Protein AF-A0A438FWN6-F1 (afdb_monomer_lite)

Sequence (159 aa):
MEITLKRKLTENYPKDVKDQTFQLGKVASEKGLFSIIINLQVPGSTHYSMVFYFVSKELVTGSLLQRFVDGDDEFRNSRLKLIPSVPKGSWIVRQSVGSTPCLLGKAVDCNYIRGPKYLEIDVDIGSSTVANGVLGLVCGVITTLVVDMAFLVQVCSLY

Radius of gyration: 16.18 Å; chains: 1; bounding box: 39×30×44 Å

Structure (mmCIF, N/CA/C/O backbone):
data_AF-A0A438FWN6-F1
#
_entry.id   AF-A0A438FWN6-F1
#
loop_
_atom_site.group_PDB
_atom_site.id
_atom_site.type_symbol
_atom_site.label_atom_id
_atom_site.label_alt_id
_atom_site.label_comp_id
_atom_site.label_asym_id
_atom_site.label_entity_id
_atom_site.label_seq_id
_atom_site.pdbx_PDB_ins_code
_atom_site.Cartn_x
_atom_site.Cartn_y
_atom_site.Cartn_z
_atom_site.occupancy
_atom_site.B_iso_or_equiv
_atom_site.auth_seq_id
_atom_site.auth_comp_id
_atom_site.auth_asym_id
_atom_site.auth_atom_id
_atom_site.pdbx_PDB_model_num
ATOM 1 N N . MET A 1 1 ? -11.958 -15.223 3.739 1.00 24.78 1 MET A N 1
ATOM 2 C CA . MET A 1 1 ? -11.761 -13.817 3.336 1.00 24.78 1 MET A CA 1
ATOM 3 C C . MET A 1 1 ? -11.938 -13.776 1.832 1.00 24.78 1 MET A C 1
ATOM 5 O O . MET A 1 1 ? -11.081 -14.281 1.122 1.00 24.78 1 MET A O 1
ATOM 9 N N . GLU A 1 2 ? -13.098 -13.334 1.360 1.00 20.36 2 GLU A N 1
ATOM 10 C CA . GLU A 1 2 ? -13.390 -13.248 -0.072 1.00 20.36 2 GLU A CA 1
ATOM 11 C C . GLU A 1 2 ? -12.773 -11.948 -0.594 1.00 20.36 2 GLU A C 1
ATOM 13 O O . GLU A 1 2 ? -13.225 -10.850 -0.271 1.00 20.36 2 GLU A O 1
ATOM 18 N N . ILE A 1 3 ? -11.653 -12.069 -1.302 1.00 26.19 3 ILE A N 1
ATOM 19 C CA . ILE A 1 3 ? -10.922 -10.928 -1.849 1.00 26.19 3 ILE A CA 1
ATOM 20 C C . ILE A 1 3 ? -11.521 -10.644 -3.226 1.00 26.19 3 ILE A C 1
ATOM 22 O O . ILE A 1 3 ? -11.193 -11.308 -4.206 1.00 26.19 3 ILE A O 1
ATOM 26 N N . THR A 1 4 ? -12.423 -9.666 -3.314 1.00 25.75 4 THR A N 1
ATOM 27 C CA . THR A 1 4 ? -12.910 -9.185 -4.614 1.00 25.75 4 THR A CA 1
ATOM 28 C C . THR A 1 4 ? -11.862 -8.245 -5.216 1.00 25.75 4 THR A C 1
ATOM 30 O O . THR A 1 4 ? -11.867 -7.042 -4.968 1.00 25.75 4 THR A O 1
ATOM 33 N N . LEU A 1 5 ? -10.939 -8.798 -6.006 1.00 31.61 5 LEU A N 1
ATOM 34 C CA . LEU A 1 5 ? -9.963 -8.031 -6.785 1.00 31.61 5 LEU A CA 1
ATOM 35 C C . LEU A 1 5 ? -10.663 -7.350 -7.971 1.00 31.61 5 LEU A C 1
ATOM 37 O O . LEU A 1 5 ? -10.889 -7.970 -9.009 1.00 31.61 5 LEU A O 1
ATOM 41 N N . LYS A 1 6 ? -10.983 -6.057 -7.853 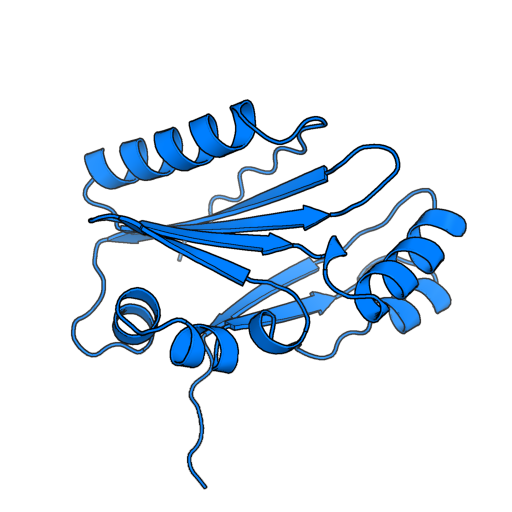1.00 32.91 6 LYS A N 1
ATOM 42 C CA . LYS A 1 6 ? -11.315 -5.227 -9.022 1.00 32.91 6 LYS A CA 1
ATOM 43 C C . LYS A 1 6 ? -10.036 -4.591 -9.564 1.00 32.91 6 LYS A C 1
ATOM 45 O O . LYS A 1 6 ? -9.622 -3.532 -9.114 1.00 32.91 6 LYS A O 1
ATOM 50 N N . ARG A 1 7 ? -9.403 -5.257 -10.534 1.00 34.41 7 ARG A N 1
ATOM 51 C CA . ARG A 1 7 ? -8.242 -4.736 -11.271 1.00 34.41 7 ARG A CA 1
ATOM 52 C C . ARG A 1 7 ? -8.706 -3.621 -12.215 1.00 34.41 7 ARG A C 1
ATOM 54 O O . ARG A 1 7 ? -9.463 -3.893 -13.143 1.00 34.41 7 ARG A O 1
ATOM 61 N N . LYS A 1 8 ? -8.247 -2.386 -12.009 1.00 39.28 8 LYS A N 1
ATOM 62 C CA . LYS A 1 8 ? -8.381 -1.294 -12.984 1.00 39.28 8 LYS A CA 1
ATOM 63 C C . LYS A 1 8 ? -7.033 -0.584 -13.083 1.00 39.28 8 LYS A C 1
ATOM 65 O O . LYS A 1 8 ? -6.571 -0.030 -12.096 1.00 39.28 8 LYS A O 1
ATOM 70 N N . LEU A 1 9 ? -6.385 -0.688 -14.242 1.00 39.44 9 LEU A N 1
ATOM 71 C CA . LEU A 1 9 ? -5.199 0.098 -14.583 1.00 39.44 9 LEU A CA 1
ATOM 72 C C . LEU A 1 9 ? -5.711 1.435 -15.123 1.00 39.44 9 LEU A C 1
ATOM 74 O O . LEU A 1 9 ? -6.481 1.442 -16.082 1.00 39.44 9 LEU A O 1
ATOM 78 N N . THR A 1 10 ? -5.357 2.545 -14.486 1.00 43.44 10 THR A N 1
ATOM 79 C CA . THR A 1 10 ? -5.724 3.894 -14.944 1.00 43.44 10 THR A CA 1
ATOM 80 C C . THR A 1 10 ? -4.465 4.640 -15.365 1.00 43.44 10 THR A C 1
ATOM 82 O O . THR A 1 10 ? -3.501 4.659 -14.606 1.00 43.44 10 THR A O 1
ATOM 85 N N . GLU A 1 11 ? -4.482 5.248 -16.554 1.00 43.34 11 GLU A N 1
ATOM 86 C CA . GLU A 1 11 ? -3.321 5.920 -17.166 1.00 43.34 11 GLU A CA 1
ATOM 87 C C . GLU A 1 11 ? -2.980 7.297 -16.566 1.00 43.34 11 GLU A C 1
ATOM 89 O O . GLU A 1 11 ? -1.938 7.845 -16.904 1.00 43.34 11 GLU A O 1
ATOM 94 N N . ASN A 1 12 ? -3.812 7.869 -15.682 1.00 39.25 12 ASN A N 1
ATOM 95 C CA . ASN A 1 12 ? -3.590 9.210 -15.125 1.00 39.25 12 ASN A CA 1
ATOM 96 C C . ASN A 1 12 ? -3.862 9.271 -13.609 1.00 39.25 12 ASN A C 1
ATOM 98 O O . ASN A 1 12 ? -4.975 9.005 -13.156 1.00 39.25 12 ASN A O 1
ATOM 102 N N . TYR A 1 13 ? -2.855 9.680 -12.831 1.00 47.91 13 TYR A N 1
ATOM 103 C CA . TYR A 1 13 ? -2.966 10.098 -11.425 1.00 47.91 13 TYR A CA 1
ATOM 104 C C . TYR A 1 13 ? -2.739 11.620 -11.393 1.00 47.91 13 TYR A C 1
ATOM 106 O O . TYR A 1 13 ? -1.725 12.061 -11.938 1.00 47.91 13 TYR A O 1
ATOM 114 N N . PRO A 1 14 ? -3.670 12.448 -10.858 1.00 52.94 14 PRO A N 1
ATOM 115 C CA . PRO A 1 14 ? -3.840 12.523 -9.402 1.00 52.94 14 PRO A CA 1
ATOM 116 C C . PRO A 1 14 ? -5.278 12.681 -8.849 1.00 52.94 14 PRO A C 1
ATOM 118 O O . PRO A 1 14 ? -5.444 12.586 -7.639 1.00 52.94 14 PRO A O 1
ATOM 121 N N . LYS A 1 15 ? -6.324 12.925 -9.656 1.00 54.41 15 LYS A N 1
ATOM 122 C CA . LYS A 1 15 ? -7.685 13.215 -9.132 1.00 54.41 15 LYS A CA 1
ATOM 123 C C . LYS A 1 15 ? -8.642 12.027 -9.220 1.00 54.41 15 LYS A C 1
ATOM 125 O O . LYS A 1 15 ? -9.202 11.618 -8.209 1.00 54.41 15 LYS A O 1
ATOM 130 N N . ASP A 1 16 ? -8.743 11.408 -10.392 1.00 59.31 16 ASP A N 1
ATOM 131 C CA . ASP A 1 16 ? -9.745 10.365 -10.650 1.00 59.31 16 ASP A CA 1
ATOM 132 C C . ASP A 1 16 ? -9.560 9.113 -9.783 1.00 59.31 16 ASP A C 1
ATOM 134 O O . ASP A 1 16 ? -10.532 8.456 -9.412 1.00 59.31 16 ASP A O 1
ATOM 138 N N . VAL A 1 17 ? -8.313 8.773 -9.446 1.00 63.12 17 VAL A N 1
ATOM 139 C CA . VAL A 1 17 ? -8.010 7.610 -8.603 1.00 63.12 17 VAL A CA 1
ATOM 140 C C . VAL A 1 17 ? -8.325 7.896 -7.139 1.00 63.12 17 VAL A C 1
ATOM 142 O O . VAL A 1 17 ? -8.940 7.050 -6.500 1.00 63.12 17 VAL A O 1
ATOM 145 N N . LYS A 1 18 ? -7.982 9.088 -6.631 1.00 67.75 18 LYS A N 1
ATOM 146 C CA . LYS A 1 18 ? -8.324 9.506 -5.261 1.00 67.75 18 LYS A CA 1
ATOM 147 C C . LYS A 1 18 ? -9.832 9.600 -5.064 1.00 67.75 18 LYS A C 1
ATOM 149 O O . LYS A 1 18 ? -10.359 9.129 -4.062 1.00 67.75 18 LYS A O 1
ATOM 154 N N . ASP A 1 19 ? -10.541 10.138 -6.052 1.00 69.19 19 ASP A N 1
ATOM 155 C CA . ASP A 1 19 ? -11.999 10.167 -6.018 1.00 69.19 19 ASP A CA 1
ATOM 156 C C . ASP A 1 19 ? -12.568 8.741 -6.005 1.00 69.19 19 ASP A C 1
ATOM 158 O O . ASP A 1 19 ? -13.487 8.450 -5.242 1.00 69.19 19 ASP A O 1
ATOM 162 N N . GLN A 1 20 ? -11.992 7.811 -6.774 1.00 70.19 20 GLN A N 1
ATOM 163 C CA . GLN A 1 20 ? -12.419 6.408 -6.783 1.00 70.19 20 GLN A CA 1
ATOM 164 C C . GLN A 1 20 ? -12.103 5.655 -5.483 1.00 70.19 20 GLN A C 1
ATOM 166 O O . GLN A 1 20 ? -12.985 4.942 -4.995 1.00 70.19 20 GLN A O 1
ATOM 171 N N . THR A 1 21 ? -10.899 5.794 -4.913 1.00 71.88 21 THR A N 1
ATOM 172 C CA . THR A 1 21 ? -10.536 5.159 -3.630 1.00 71.88 21 THR A CA 1
ATOM 173 C C . THR A 1 21 ? -11.459 5.649 -2.527 1.00 71.88 21 THR A C 1
ATOM 175 O O . THR A 1 21 ? -12.028 4.841 -1.786 1.00 71.88 21 THR A O 1
ATOM 178 N N . PHE A 1 22 ? -11.714 6.958 -2.506 1.00 73.56 22 PHE A N 1
ATOM 179 C CA . PHE A 1 22 ? -12.650 7.587 -1.592 1.00 73.56 22 PHE A CA 1
ATOM 180 C C . PHE A 1 22 ? -14.089 7.080 -1.778 1.00 73.56 22 PHE A C 1
ATOM 182 O O . PHE A 1 22 ? -14.719 6.663 -0.803 1.00 73.56 22 PHE A O 1
ATOM 189 N N . GLN A 1 23 ? -14.615 7.044 -3.012 1.00 75.62 23 GLN A N 1
ATOM 190 C CA . GLN A 1 23 ? -15.967 6.526 -3.268 1.00 75.62 23 GLN A CA 1
ATOM 191 C C . GLN A 1 23 ? -16.103 5.054 -2.855 1.00 75.62 23 GLN A C 1
ATOM 193 O O . GLN A 1 23 ? -17.120 4.663 -2.287 1.00 75.62 23 GLN A O 1
ATOM 198 N N . LEU A 1 24 ? -15.094 4.218 -3.104 1.00 73.38 24 LEU A N 1
ATOM 199 C CA . LEU A 1 24 ? -15.148 2.799 -2.746 1.00 73.38 24 LEU A CA 1
ATOM 200 C C . LEU A 1 24 ? -15.059 2.579 -1.233 1.00 73.38 24 LEU A C 1
ATOM 202 O O . LEU A 1 24 ? -15.820 1.769 -0.696 1.00 73.38 24 LEU A O 1
ATOM 206 N N . GLY A 1 25 ? -14.208 3.340 -0.539 1.00 75.44 25 GLY A N 1
ATOM 207 C CA . GLY A 1 25 ? -14.185 3.372 0.923 1.00 75.44 25 GLY A CA 1
ATOM 208 C C . GLY A 1 25 ? -15.541 3.787 1.501 1.00 75.44 25 GLY A C 1
ATOM 209 O O . GLY A 1 25 ? -16.031 3.169 2.448 1.00 75.44 25 GLY A O 1
ATOM 210 N N . LYS A 1 26 ? -16.203 4.765 0.871 1.00 76.94 26 LYS A N 1
ATOM 211 C CA . LYS A 1 26 ? -17.554 5.201 1.237 1.00 76.94 26 LYS A CA 1
ATOM 212 C C . LYS A 1 26 ? -18.598 4.099 1.030 1.00 76.94 26 LYS A C 1
ATOM 214 O O . LYS A 1 26 ? -19.335 3.799 1.963 1.00 76.94 26 LYS A O 1
ATOM 219 N N . VAL A 1 27 ? -18.617 3.435 -0.127 1.00 82.31 27 VAL A N 1
ATOM 220 C CA . VAL A 1 27 ? -19.558 2.332 -0.414 1.00 82.31 27 VAL A CA 1
ATOM 221 C C . VAL A 1 27 ? -19.393 1.173 0.574 1.00 82.31 27 VAL A C 1
ATOM 223 O O . VAL A 1 27 ? -20.377 0.577 1.013 1.00 82.31 27 VAL A O 1
ATOM 226 N N . ALA A 1 28 ? -18.159 0.829 0.943 1.00 82.19 28 ALA A N 1
ATOM 227 C CA . ALA A 1 28 ? -17.915 -0.195 1.955 1.00 82.19 28 ALA A CA 1
ATOM 228 C C . ALA A 1 28 ? -18.387 0.259 3.346 1.00 82.19 28 ALA A C 1
ATOM 230 O O . ALA A 1 28 ? -19.037 -0.512 4.054 1.00 82.19 28 ALA A O 1
ATOM 231 N N . SER A 1 29 ? -18.139 1.522 3.699 1.00 84.06 29 SER A N 1
ATOM 232 C CA . SER A 1 29 ? -18.615 2.123 4.946 1.00 84.06 29 SER A CA 1
ATOM 233 C C . SER A 1 29 ? -20.144 2.128 5.044 1.00 84.06 29 SER A C 1
ATOM 235 O O . SER A 1 29 ? -20.682 1.822 6.105 1.00 84.06 29 SER A O 1
ATOM 237 N N . GLU A 1 30 ? -20.856 2.427 3.954 1.00 86.81 30 GLU A N 1
ATOM 238 C CA . GLU A 1 30 ? -22.327 2.379 3.883 1.00 86.81 30 GLU A CA 1
ATOM 239 C C . GLU A 1 30 ? -22.874 0.966 4.135 1.00 86.81 30 GLU A C 1
ATOM 241 O O . GLU A 1 30 ? -23.963 0.801 4.679 1.00 86.81 30 GLU A O 1
ATOM 246 N N . LYS A 1 31 ? -22.089 -0.066 3.812 1.00 86.19 31 LYS A N 1
ATOM 247 C CA . LYS A 1 31 ? -22.399 -1.473 4.110 1.00 86.19 31 LYS A CA 1
ATOM 248 C C . LYS A 1 31 ? -21.948 -1.916 5.507 1.00 86.19 31 LYS A C 1
ATOM 250 O O . LYS A 1 31 ? -22.000 -3.106 5.812 1.00 86.19 31 LYS A O 1
ATOM 255 N N . GLY A 1 32 ? -21.482 -0.988 6.344 1.00 86.31 32 GLY A N 1
ATOM 256 C CA . GLY A 1 32 ? -20.980 -1.272 7.688 1.00 86.31 32 GLY A CA 1
ATOM 257 C C . GLY A 1 32 ? -19.622 -1.979 7.714 1.00 86.31 32 GLY A C 1
ATOM 258 O O . GLY A 1 32 ? -19.262 -2.537 8.746 1.00 86.31 32 GLY A O 1
ATOM 259 N N . LEU A 1 33 ? -18.875 -1.971 6.606 1.00 90.94 33 LEU A N 1
ATOM 260 C CA . LEU A 1 33 ? -17.575 -2.630 6.485 1.00 90.94 33 LEU A CA 1
ATOM 261 C C . LEU A 1 33 ? -16.422 -1.648 6.729 1.00 90.94 33 LEU A C 1
ATOM 263 O O . LEU A 1 33 ? -16.517 -0.453 6.445 1.00 90.94 33 LEU A O 1
ATOM 267 N N . PHE A 1 34 ? -15.305 -2.178 7.216 1.00 91.38 34 PHE A N 1
ATOM 268 C CA . PHE A 1 34 ? -14.014 -1.506 7.257 1.00 91.38 34 PHE A CA 1
ATOM 269 C C . PHE A 1 34 ? -13.193 -1.833 6.004 1.00 91.38 34 PHE A C 1
ATOM 271 O O . PHE A 1 34 ? -13.113 -3.000 5.616 1.00 91.38 34 PHE A O 1
ATOM 278 N N . SER A 1 35 ? -12.546 -0.829 5.405 1.00 92.75 35 SER A N 1
ATOM 279 C CA . SER A 1 35 ? -11.723 -1.005 4.197 1.00 92.75 35 SER A CA 1
ATOM 280 C C . SER A 1 35 ? -10.247 -0.704 4.423 1.00 92.75 35 SER A C 1
ATOM 282 O O . SER A 1 35 ? -9.894 0.300 5.030 1.00 92.75 35 SER A O 1
ATOM 284 N N . ILE A 1 36 ? -9.377 -1.533 3.860 1.00 93.69 36 ILE A N 1
ATOM 285 C CA . ILE A 1 36 ? -7.963 -1.224 3.662 1.00 93.69 36 ILE A CA 1
ATOM 286 C C . ILE A 1 36 ? -7.738 -1.097 2.166 1.00 93.69 36 ILE A C 1
ATOM 288 O O . ILE A 1 36 ? -8.053 -2.011 1.401 1.00 93.69 36 ILE A O 1
ATOM 292 N N . ILE A 1 37 ? -7.215 0.050 1.764 1.00 93.62 37 ILE A N 1
ATOM 293 C CA . ILE A 1 37 ? -6.972 0.410 0.377 1.00 93.62 37 ILE A CA 1
ATOM 294 C C . ILE A 1 37 ? -5.466 0.559 0.223 1.00 93.62 37 ILE A C 1
ATOM 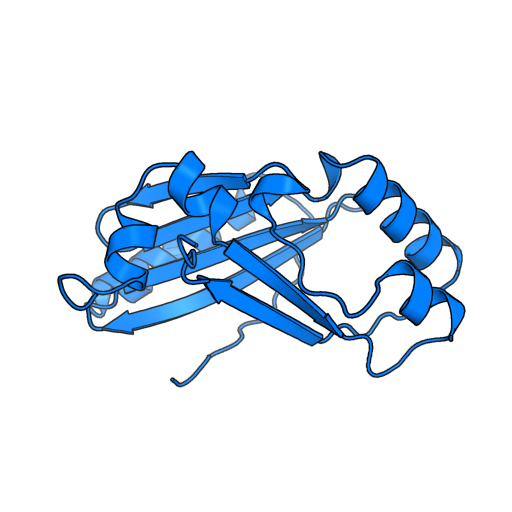296 O O . ILE A 1 37 ? -4.851 1.315 0.966 1.00 93.62 37 ILE A O 1
ATOM 300 N N . ILE A 1 38 ? -4.865 -0.171 -0.709 1.00 93.56 38 ILE A N 1
ATOM 301 C CA . ILE A 1 38 ? -3.437 -0.054 -1.012 1.00 93.56 38 ILE A CA 1
ATOM 302 C C . ILE A 1 38 ? -3.306 0.399 -2.456 1.00 93.56 38 ILE A C 1
ATOM 304 O O . ILE A 1 38 ? -3.710 -0.321 -3.366 1.00 93.56 38 ILE A O 1
ATOM 308 N N . ASN A 1 39 ? -2.754 1.587 -2.656 1.00 91.81 39 ASN A N 1
ATOM 309 C CA . ASN A 1 39 ? -2.521 2.195 -3.953 1.00 91.81 39 ASN A CA 1
ATOM 310 C C . ASN A 1 39 ? -1.022 2.154 -4.269 1.00 91.81 39 ASN A C 1
ATOM 312 O O . ASN A 1 39 ? -0.256 2.974 -3.769 1.00 91.81 39 ASN A O 1
ATOM 316 N N . LEU A 1 40 ? -0.602 1.191 -5.091 1.00 89.56 40 LEU A N 1
ATOM 317 C CA . LEU A 1 40 ? 0.766 1.126 -5.604 1.00 89.56 40 LEU A CA 1
ATOM 318 C C . LEU A 1 40 ? 0.903 2.063 -6.808 1.00 89.56 40 LEU A C 1
ATOM 320 O O . LEU A 1 40 ? 0.349 1.787 -7.875 1.00 89.56 40 LEU A O 1
ATOM 324 N N . GLN A 1 41 ? 1.665 3.139 -6.643 1.00 88.56 41 GLN A N 1
ATOM 325 C CA . GLN A 1 41 ? 1.975 4.103 -7.693 1.00 88.56 41 GLN A CA 1
ATOM 326 C C . GLN A 1 41 ? 3.289 3.700 -8.355 1.00 88.56 41 GLN A C 1
ATOM 328 O O . GLN A 1 41 ? 4.339 3.676 -7.717 1.00 88.56 41 GLN A O 1
ATOM 333 N N . VAL A 1 42 ? 3.219 3.339 -9.632 1.00 83.12 42 VAL A N 1
ATOM 334 C CA . VAL A 1 42 ? 4.357 2.872 -10.420 1.00 83.12 42 VAL A CA 1
ATOM 335 C C . VAL A 1 42 ? 4.771 3.984 -11.388 1.00 83.12 42 VAL A C 1
ATOM 337 O O . VAL A 1 42 ? 3.974 4.364 -12.255 1.00 83.12 42 VAL A O 1
ATOM 340 N N . PRO A 1 43 ? 5.996 4.522 -11.261 1.00 79.50 43 PRO A N 1
ATOM 341 C CA . PRO A 1 43 ? 6.504 5.540 -12.173 1.00 79.50 43 PRO A CA 1
ATOM 342 C C . PRO A 1 43 ? 6.743 4.945 -13.567 1.00 79.50 43 PRO A C 1
ATOM 344 O O . PRO A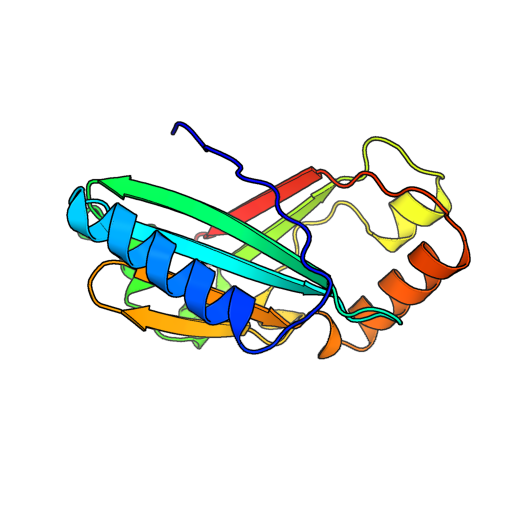 1 43 ? 7.012 3.760 -13.719 1.00 79.50 43 PRO A O 1
ATOM 347 N N . GLY A 1 44 ? 6.658 5.752 -14.616 1.00 71.94 44 GLY A N 1
ATOM 348 C CA . GLY A 1 44 ? 6.870 5.291 -15.987 1.00 71.94 44 GLY A CA 1
ATOM 349 C C . GLY A 1 44 ? 6.639 6.413 -16.988 1.00 71.94 44 GLY A C 1
ATOM 350 O O . GLY A 1 44 ? 6.320 7.531 -16.594 1.00 71.94 44 GLY A O 1
ATOM 351 N N . SER A 1 45 ? 6.769 6.121 -18.287 1.00 68.00 45 SER A N 1
ATOM 352 C CA . SER A 1 45 ? 6.382 7.072 -19.347 1.00 68.00 45 SER A CA 1
ATOM 353 C C . SER A 1 45 ? 4.897 7.440 -19.268 1.00 68.00 45 SER A C 1
ATOM 355 O O . SER A 1 45 ? 4.510 8.557 -19.594 1.00 68.00 45 SER A O 1
ATOM 357 N N . THR A 1 46 ? 4.095 6.488 -18.794 1.00 67.25 46 THR A N 1
ATOM 358 C CA . THR A 1 46 ? 2.729 6.672 -18.318 1.00 67.25 46 THR A CA 1
ATOM 359 C C . THR A 1 46 ? 2.740 6.280 -16.844 1.00 67.25 46 THR A C 1
ATOM 361 O O . THR A 1 46 ? 3.232 5.202 -16.506 1.00 67.25 46 THR A O 1
ATOM 364 N N . HIS A 1 47 ? 2.255 7.145 -15.954 1.00 72.75 47 HIS A N 1
ATOM 365 C CA . HIS A 1 47 ? 2.154 6.809 -14.534 1.00 72.75 47 HIS A CA 1
ATOM 366 C C . HIS A 1 47 ? 1.034 5.785 -14.337 1.00 72.75 47 HIS A C 1
ATOM 368 O O . HIS A 1 47 ? -0.112 6.040 -14.704 1.00 72.75 47 HIS A O 1
ATOM 374 N N . TYR A 1 48 ? 1.352 4.636 -13.741 1.00 79.81 48 TYR A N 1
ATOM 375 C CA . TYR A 1 48 ? 0.365 3.596 -13.460 1.00 79.81 48 TYR A CA 1
ATOM 376 C C . TYR A 1 48 ? 0.019 3.567 -11.976 1.00 79.81 48 TYR A C 1
ATOM 378 O O . TYR A 1 48 ? 0.880 3.725 -11.116 1.00 79.81 48 TYR A O 1
ATOM 386 N N . SER A 1 49 ? -1.245 3.289 -11.674 1.00 81.75 49 SER A N 1
ATOM 387 C CA . SER A 1 49 ? -1.707 2.992 -10.320 1.00 81.75 49 SER A CA 1
ATOM 388 C C . SER A 1 49 ? -2.344 1.603 -10.293 1.00 81.75 49 SER A C 1
ATOM 390 O O . SER A 1 49 ? -3.167 1.258 -11.147 1.00 81.75 49 SER A O 1
ATOM 392 N N . MET A 1 50 ? -1.932 0.785 -9.325 1.00 85.56 50 MET A N 1
ATOM 393 C CA . MET A 1 50 ? -2.569 -0.489 -9.004 1.00 85.56 50 MET A CA 1
ATOM 394 C C . MET A 1 50 ? -3.203 -0.388 -7.625 1.00 85.56 50 MET A C 1
ATOM 396 O O . MET A 1 50 ? -2.501 -0.326 -6.615 1.00 85.56 50 MET A O 1
ATOM 400 N N . VAL A 1 51 ? -4.534 -0.408 -7.588 1.00 88.00 51 VAL A N 1
ATOM 401 C CA . VAL A 1 51 ? -5.288 -0.253 -6.344 1.00 88.00 51 VAL A CA 1
ATOM 402 C C . VAL A 1 51 ? -5.894 -1.578 -5.890 1.00 88.00 51 VAL A C 1
ATOM 404 O O . VAL A 1 51 ? -6.637 -2.228 -6.629 1.00 88.00 51 VAL A O 1
ATOM 407 N N . PHE A 1 52 ? -5.600 -1.958 -4.650 1.00 89.19 52 PHE A N 1
ATOM 408 C CA . PHE A 1 52 ? -6.089 -3.163 -3.988 1.00 89.19 52 PHE A CA 1
ATOM 409 C C . PHE A 1 52 ? -7.042 -2.786 -2.859 1.00 89.19 52 PHE A C 1
ATOM 411 O O . PHE A 1 52 ? -6.716 -1.947 -2.023 1.00 89.19 52 PHE A O 1
ATOM 418 N N . TYR A 1 53 ? -8.201 -3.443 -2.813 1.00 88.56 53 TYR A N 1
ATOM 419 C CA . TYR A 1 53 ? -9.229 -3.212 -1.801 1.00 88.56 53 TYR A CA 1
ATOM 420 C C . TYR A 1 53 ? -9.435 -4.478 -0.974 1.00 88.56 53 TYR A C 1
ATOM 422 O O . TYR A 1 53 ? -9.777 -5.534 -1.508 1.00 88.56 53 TYR A O 1
ATOM 430 N N . PHE A 1 54 ? -9.270 -4.354 0.337 1.00 90.88 54 PHE A N 1
ATOM 431 C CA . PHE A 1 54 ? -9.539 -5.407 1.307 1.00 90.88 54 PHE A CA 1
ATOM 432 C C . PHE A 1 54 ? -10.629 -4.927 2.251 1.00 90.88 54 PHE A C 1
ATOM 434 O O . PHE A 1 54 ? -10.528 -3.837 2.806 1.00 90.88 54 PHE A O 1
ATOM 441 N N . VAL A 1 55 ? -11.670 -5.732 2.444 1.00 90.38 55 VAL A N 1
ATOM 442 C CA . VAL A 1 55 ? -12.788 -5.377 3.320 1.00 90.38 55 VAL A CA 1
ATOM 443 C C . VAL A 1 55 ? -12.944 -6.392 4.442 1.00 90.38 55 VAL A C 1
ATOM 445 O O . VAL A 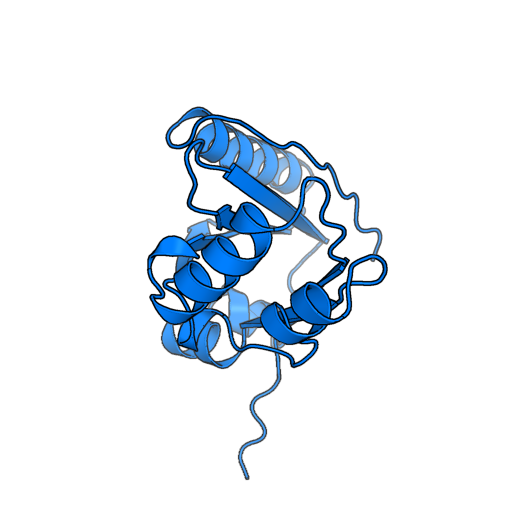1 55 ? -12.779 -7.596 4.248 1.00 90.38 55 VAL A O 1
ATOM 448 N N . SER A 1 56 ? -13.280 -5.893 5.625 1.00 87.94 56 SER A N 1
ATOM 449 C CA . SER A 1 56 ? -13.675 -6.677 6.795 1.00 87.94 56 SER A CA 1
ATOM 450 C C . SER A 1 56 ? -14.957 -6.085 7.371 1.00 87.94 56 SER A C 1
ATOM 452 O O . SER A 1 56 ? -15.268 -4.932 7.100 1.00 87.94 56 SER A O 1
ATOM 454 N N . LYS A 1 57 ? -15.710 -6.840 8.175 1.00 87.06 57 LYS A N 1
ATOM 455 C CA . LYS A 1 57 ? -16.859 -6.277 8.904 1.00 87.06 57 LYS A CA 1
ATOM 456 C C . LYS A 1 57 ? -16.376 -5.243 9.916 1.00 87.06 57 LYS A C 1
ATOM 458 O O . LYS A 1 57 ? -16.541 -4.043 9.731 1.00 87.06 57 LYS A O 1
ATOM 463 N N . GLU A 1 58 ? -15.697 -5.727 10.946 1.00 85.12 58 GLU A N 1
ATOM 464 C CA . GLU A 1 58 ? -15.173 -4.905 12.025 1.00 85.12 58 GLU A CA 1
ATOM 465 C C . GLU A 1 58 ? -13.711 -5.250 12.282 1.00 85.12 58 GLU A C 1
ATOM 467 O O . GLU A 1 58 ? -13.237 -6.353 11.984 1.00 85.12 58 GLU A O 1
ATOM 472 N N . LEU A 1 59 ? -12.985 -4.273 12.818 1.00 89.62 59 LEU A N 1
ATOM 473 C CA . LEU A 1 59 ? -11.651 -4.499 13.343 1.00 89.62 59 LEU A CA 1
ATOM 474 C C . LEU A 1 59 ? -11.801 -5.117 14.728 1.00 89.62 59 LEU A C 1
ATOM 476 O O . LEU A 1 59 ? -12.368 -4.504 15.626 1.00 89.62 59 LEU A O 1
ATOM 480 N N . VAL A 1 60 ? -11.292 -6.334 14.893 1.00 92.50 60 VAL A N 1
ATOM 481 C CA . VAL A 1 60 ? -11.316 -7.016 16.188 1.00 92.50 60 VAL A CA 1
ATOM 482 C C . VAL A 1 60 ? -10.454 -6.230 17.175 1.00 92.50 60 VAL A C 1
ATOM 484 O O . VAL A 1 60 ? -9.269 -5.999 16.911 1.00 92.50 60 VAL A O 1
ATOM 487 N N . THR A 1 61 ? -11.035 -5.837 18.307 1.00 93.31 61 THR A N 1
ATOM 488 C CA . THR A 1 61 ? -10.344 -5.075 19.351 1.00 93.31 61 THR A CA 1
ATOM 489 C C . THR A 1 61 ? -9.092 -5.807 19.840 1.00 93.31 61 THR A C 1
ATOM 491 O O . THR A 1 61 ? -9.123 -7.005 20.112 1.00 93.31 61 THR A O 1
ATOM 494 N N . GLY A 1 62 ? -7.965 -5.099 19.923 1.00 91.62 62 GLY A N 1
ATOM 495 C CA . GLY A 1 62 ? -6.659 -5.639 20.312 1.00 91.62 62 GLY A CA 1
ATOM 496 C C . GLY A 1 62 ? -5.936 -6.428 19.212 1.00 91.62 62 GLY A C 1
ATOM 497 O O . GLY A 1 62 ? -4.765 -6.785 19.377 1.00 91.62 62 GLY A O 1
ATOM 498 N N . SER A 1 63 ? -6.579 -6.681 18.065 1.00 93.50 63 SER A N 1
ATOM 499 C CA . SER A 1 63 ? -5.946 -7.410 16.964 1.00 93.50 63 SER A CA 1
ATOM 500 C C . SER A 1 63 ? -4.745 -6.656 16.389 1.00 93.50 63 SER A C 1
ATOM 502 O O . SER A 1 63 ? -4.629 -5.433 16.482 1.00 93.50 63 SER A O 1
ATOM 504 N N . LEU A 1 64 ? -3.826 -7.394 15.755 1.00 93.50 64 LEU A N 1
ATOM 505 C CA . LEU A 1 64 ? -2.707 -6.786 15.029 1.00 93.50 64 LEU A CA 1
ATOM 506 C C . LEU A 1 64 ? -3.201 -5.820 13.947 1.00 93.50 64 LEU A C 1
ATOM 508 O O . LEU A 1 64 ? -2.612 -4.760 13.774 1.00 93.50 64 LEU A O 1
ATOM 512 N N . LEU A 1 65 ? -4.287 -6.173 13.257 1.00 93.50 65 LEU A N 1
ATOM 513 C CA . LEU A 1 65 ? -4.852 -5.343 12.203 1.00 93.50 65 LEU A CA 1
ATOM 514 C C . LEU A 1 65 ? -5.402 -4.029 12.756 1.00 93.50 65 LEU A C 1
ATOM 516 O O . LEU A 1 65 ? -5.108 -2.980 12.199 1.00 93.50 65 LEU A O 1
ATOM 520 N N . GLN A 1 66 ? -6.141 -4.074 13.869 1.00 94.81 66 GLN A N 1
ATOM 521 C CA . GLN A 1 66 ? -6.630 -2.857 14.517 1.00 94.81 66 GLN A CA 1
ATOM 522 C C . GLN A 1 66 ? -5.463 -1.966 14.966 1.00 94.81 66 GLN A C 1
ATOM 524 O O . GLN A 1 66 ? -5.441 -0.782 14.652 1.00 94.81 66 GLN A O 1
ATOM 529 N N . ARG A 1 67 ? -4.444 -2.549 15.612 1.00 95.25 67 ARG A N 1
ATOM 530 C CA . ARG A 1 67 ? -3.237 -1.814 16.027 1.00 95.25 67 ARG A CA 1
ATOM 531 C C . ARG A 1 67 ? -2.455 -1.231 14.854 1.00 95.25 67 ARG A C 1
ATOM 533 O O . ARG A 1 67 ? -1.896 -0.156 14.980 1.00 95.25 67 ARG A O 1
ATOM 540 N N . PHE A 1 68 ? -2.402 -1.927 13.723 1.00 95.75 68 PHE A N 1
ATOM 541 C CA . PHE A 1 68 ? -1.783 -1.414 12.503 1.00 95.75 68 PHE A CA 1
ATOM 542 C C . PHE A 1 68 ? -2.574 -0.238 11.921 1.00 95.75 68 PHE A C 1
ATOM 544 O O . PHE A 1 68 ? -1.997 0.776 11.537 1.00 95.75 68 PHE A O 1
ATOM 551 N N . VAL A 1 69 ? -3.901 -0.358 11.894 1.00 95.69 69 VAL A N 1
ATOM 552 C CA . VAL A 1 69 ? -4.795 0.691 11.401 1.00 95.69 69 VAL A CA 1
ATOM 553 C C . VAL A 1 69 ? -4.717 1.953 12.260 1.00 95.69 69 VAL A C 1
ATOM 555 O O . VAL A 1 69 ? -4.590 3.049 11.716 1.00 95.69 69 VAL A O 1
ATOM 558 N N . ASP A 1 70 ? -4.760 1.805 13.582 1.00 94.75 70 ASP A N 1
ATOM 559 C CA . ASP A 1 70 ? -4.791 2.923 14.531 1.00 94.75 70 ASP A CA 1
ATOM 560 C C . ASP A 1 70 ? -3.389 3.371 14.995 1.00 94.75 70 ASP A C 1
ATOM 562 O O . ASP A 1 70 ? -3.273 4.358 15.716 1.00 94.75 70 ASP A O 1
ATOM 566 N N . GLY A 1 71 ? -2.331 2.655 14.601 1.00 94.25 71 GLY A N 1
ATOM 567 C CA . GLY A 1 71 ? -0.945 2.960 14.968 1.00 94.25 71 GLY A CA 1
ATOM 568 C C . GLY A 1 71 ? -0.383 4.197 14.267 1.00 94.25 71 GLY A C 1
ATOM 569 O O . GLY A 1 71 ? -1.047 4.814 13.440 1.00 94.25 71 GLY A O 1
ATOM 570 N N . ASP A 1 72 ? 0.855 4.556 14.584 1.00 95.38 72 ASP A N 1
ATOM 571 C CA . ASP A 1 72 ? 1.591 5.604 13.873 1.00 95.38 72 ASP A CA 1
ATOM 572 C C . ASP A 1 72 ? 2.288 5.060 12.612 1.00 95.38 72 ASP A C 1
ATOM 574 O O . ASP A 1 72 ? 2.293 3.855 12.327 1.00 95.38 72 ASP A O 1
ATOM 578 N N . ASP A 1 73 ? 2.869 5.962 11.825 1.00 95.19 73 ASP A N 1
ATOM 579 C CA . ASP A 1 73 ? 3.530 5.600 10.571 1.00 95.19 73 ASP A CA 1
ATOM 580 C C . ASP A 1 73 ? 4.780 4.746 10.806 1.00 95.19 73 ASP A C 1
ATOM 582 O O . ASP A 1 73 ? 5.030 3.820 10.038 1.00 95.19 73 ASP A O 1
ATOM 586 N N . GLU A 1 74 ? 5.506 4.952 11.906 1.00 94.12 74 GLU A N 1
ATOM 587 C CA . GLU A 1 74 ? 6.655 4.123 12.296 1.00 94.12 74 GLU A CA 1
ATOM 588 C C . GLU A 1 74 ? 6.225 2.658 12.530 1.00 94.12 74 GLU A C 1
ATOM 590 O O . GLU A 1 74 ? 6.827 1.692 12.031 1.00 94.12 74 GLU A O 1
ATOM 595 N N . PHE A 1 75 ? 5.113 2.467 13.242 1.00 94.44 75 PHE A N 1
ATOM 596 C CA . PHE A 1 75 ? 4.516 1.164 13.499 1.00 94.44 75 PHE A CA 1
ATOM 597 C C . PHE A 1 75 ? 4.041 0.494 12.208 1.00 94.44 75 PHE A C 1
ATOM 599 O O . PHE A 1 75 ? 4.234 -0.719 12.044 1.00 94.44 75 PHE A O 1
ATOM 606 N N . ARG A 1 76 ? 3.437 1.260 11.293 1.00 96.00 76 ARG A N 1
ATOM 607 C CA . ARG A 1 76 ? 2.958 0.764 9.995 1.00 96.00 76 ARG A CA 1
ATOM 608 C C . ARG A 1 76 ? 4.119 0.389 9.075 1.00 96.00 76 ARG A C 1
ATOM 610 O O . ARG A 1 76 ? 4.161 -0.736 8.567 1.00 96.00 76 ARG A O 1
ATOM 617 N N . ASN A 1 77 ? 5.108 1.269 8.945 1.00 94.88 77 ASN A N 1
ATOM 618 C CA . ASN A 1 77 ? 6.281 1.097 8.089 1.00 94.88 77 ASN A CA 1
ATOM 619 C C . ASN A 1 77 ? 7.128 -0.113 8.486 1.00 94.88 77 ASN A C 1
ATOM 621 O O . ASN A 1 77 ? 7.647 -0.838 7.637 1.00 94.88 77 ASN A O 1
ATOM 625 N N . SER A 1 78 ? 7.213 -0.399 9.784 1.00 93.75 78 SER A N 1
ATOM 626 C CA . SER A 1 78 ? 7.921 -1.575 10.293 1.00 93.75 78 SER A CA 1
ATOM 627 C C . SER A 1 78 ? 7.175 -2.901 10.092 1.00 93.75 78 SER A C 1
ATOM 629 O O . SER A 1 78 ? 7.755 -3.962 10.349 1.00 93.75 78 SER A O 1
ATOM 631 N N . ARG A 1 79 ? 5.914 -2.891 9.630 1.00 93.88 79 ARG A N 1
ATOM 632 C CA . ARG A 1 79 ? 5.060 -4.093 9.583 1.00 93.88 79 ARG A CA 1
ATOM 633 C C . ARG A 1 79 ? 4.429 -4.401 8.234 1.00 93.88 79 ARG A C 1
ATOM 635 O O . ARG A 1 79 ? 4.141 -5.572 7.986 1.00 93.88 79 ARG A O 1
ATOM 642 N N . LEU A 1 80 ? 4.216 -3.408 7.378 1.00 95.19 80 LEU A N 1
ATOM 643 C CA . LEU A 1 80 ? 3.629 -3.634 6.064 1.00 95.19 80 LEU A CA 1
ATOM 644 C C . LEU A 1 80 ? 4.637 -4.321 5.132 1.00 95.19 80 LEU A C 1
ATOM 646 O O . LEU A 1 80 ? 5.664 -3.745 4.776 1.00 95.19 80 LEU A O 1
ATOM 650 N N . LYS A 1 81 ? 4.332 -5.556 4.726 1.00 94.19 81 LYS A N 1
ATOM 651 C CA . LYS A 1 81 ? 5.126 -6.347 3.784 1.00 94.19 81 LYS A CA 1
ATOM 652 C C . LYS A 1 81 ? 4.424 -6.517 2.447 1.00 94.19 81 LYS A C 1
ATOM 654 O O . LYS A 1 81 ? 3.230 -6.812 2.415 1.00 94.19 81 LYS A O 1
ATOM 659 N N . LEU A 1 82 ? 5.208 -6.445 1.377 1.00 92.06 82 LEU A N 1
ATOM 660 C CA . LEU A 1 82 ? 4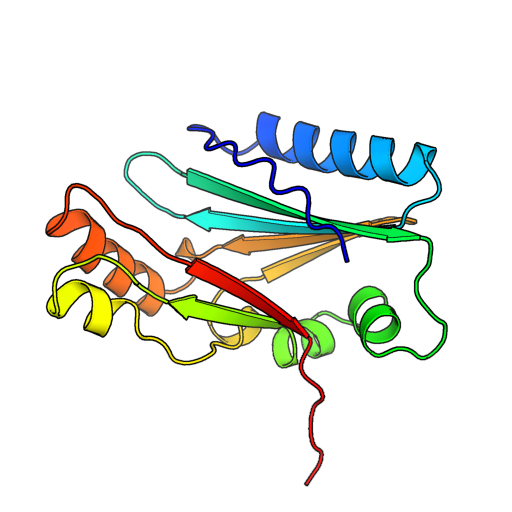.851 -6.915 0.043 1.00 92.06 82 LEU A CA 1
ATOM 661 C C . LEU A 1 82 ? 5.672 -8.161 -0.283 1.00 92.06 82 LEU A C 1
ATOM 663 O O . LEU A 1 82 ? 6.893 -8.167 -0.131 1.00 92.06 82 LEU A O 1
ATOM 667 N N . ILE A 1 83 ? 5.001 -9.209 -0.747 1.00 90.56 83 ILE A N 1
ATOM 668 C CA . ILE A 1 83 ? 5.640 -10.405 -1.293 1.00 90.56 83 ILE A CA 1
ATOM 669 C C . ILE A 1 83 ? 5.315 -10.460 -2.784 1.00 90.56 83 ILE A C 1
ATOM 671 O O . ILE A 1 83 ? 4.164 -10.747 -3.128 1.00 90.56 83 ILE A O 1
ATOM 675 N N . PRO A 1 84 ? 6.288 -10.164 -3.661 1.00 88.00 84 PRO A N 1
ATOM 676 C CA . PRO A 1 84 ? 6.136 -10.368 -5.090 1.00 88.00 84 PRO A CA 1
ATOM 677 C C . PRO A 1 84 ? 6.524 -11.799 -5.485 1.00 88.00 84 PRO A C 1
ATOM 679 O O . PRO A 1 84 ? 7.400 -12.421 -4.883 1.00 88.00 84 PRO A O 1
ATOM 682 N N . SER A 1 85 ? 5.901 -12.313 -6.540 1.00 84.50 85 SER A N 1
ATOM 683 C CA . SER A 1 85 ? 6.336 -13.521 -7.241 1.00 84.50 85 SER A CA 1
ATOM 684 C C . SER A 1 85 ? 6.110 -13.351 -8.738 1.00 84.50 85 SER A C 1
ATOM 686 O O . SER A 1 85 ? 5.080 -12.834 -9.157 1.00 84.50 85 SER A O 1
ATOM 688 N N . VAL A 1 86 ? 7.067 -13.779 -9.560 1.00 83.81 86 VAL A N 1
ATOM 689 C CA . VAL A 1 86 ? 6.982 -13.686 -11.026 1.00 83.81 86 VAL A CA 1
ATOM 690 C C . VAL A 1 86 ? 6.788 -15.096 -11.600 1.00 83.81 86 VAL A C 1
ATOM 692 O O . VAL A 1 86 ? 7.768 -15.762 -11.967 1.00 83.81 86 VAL A O 1
ATOM 695 N N . PRO A 1 87 ? 5.536 -15.593 -11.688 1.00 80.31 87 PRO A N 1
ATOM 696 C CA . PRO A 1 87 ? 5.266 -16.953 -12.154 1.00 80.31 87 PRO A CA 1
ATOM 697 C C . PRO A 1 87 ? 5.670 -17.136 -13.621 1.00 80.31 87 PRO A C 1
ATOM 699 O O . PRO A 1 87 ? 6.182 -18.188 -14.006 1.00 80.31 87 PRO A O 1
ATOM 702 N N . LYS A 1 88 ? 5.512 -16.093 -14.446 1.00 79.06 88 LYS A N 1
ATOM 703 C CA . LYS A 1 88 ? 5.870 -16.086 -15.869 1.00 79.06 88 LYS A CA 1
ATOM 704 C C . LYS A 1 88 ? 6.810 -14.917 -16.156 1.00 79.06 88 LYS A C 1
ATOM 706 O O . LYS A 1 88 ? 6.459 -13.772 -15.898 1.00 79.06 88 LYS A O 1
ATOM 711 N N . GLY A 1 89 ? 7.992 -15.216 -16.688 1.00 75.38 89 GLY A N 1
ATOM 712 C CA . GLY A 1 89 ? 9.011 -14.223 -17.022 1.00 75.38 89 GLY A CA 1
ATOM 713 C C . GLY A 1 89 ? 10.363 -14.876 -17.298 1.00 75.38 89 GLY A C 1
ATOM 714 O O . GLY A 1 89 ? 10.599 -16.018 -16.895 1.00 75.38 89 GLY A O 1
ATOM 715 N N . SER A 1 90 ? 11.244 -14.158 -17.995 1.00 80.69 90 SER A N 1
ATOM 716 C CA . SER A 1 90 ? 12.631 -14.585 -18.187 1.00 80.69 90 SER A CA 1
ATOM 717 C C . SER A 1 90 ? 13.376 -14.614 -16.847 1.00 80.69 90 SER A C 1
ATOM 719 O O . SER A 1 90 ? 12.997 -13.942 -15.885 1.00 80.69 90 SER A O 1
ATOM 721 N N . TRP A 1 91 ? 14.453 -15.401 -16.776 1.00 81.94 91 TRP A N 1
ATOM 722 C CA . TRP A 1 91 ? 15.275 -15.510 -15.566 1.00 81.94 91 TRP A CA 1
ATOM 723 C C . TRP A 1 91 ? 15.764 -14.141 -15.064 1.00 81.94 91 TRP A C 1
ATOM 725 O O . TRP A 1 91 ? 15.681 -13.875 -13.868 1.00 81.94 91 TRP A O 1
ATOM 735 N N . ILE A 1 92 ? 16.160 -13.245 -15.976 1.00 80.19 92 ILE A N 1
ATOM 736 C CA . ILE A 1 92 ? 16.625 -11.898 -15.621 1.00 80.19 92 ILE A CA 1
ATOM 737 C C . ILE A 1 92 ? 15.532 -11.071 -14.928 1.00 80.19 92 ILE A C 1
ATOM 739 O O . ILE A 1 92 ? 15.800 -10.447 -13.910 1.00 80.19 92 ILE A O 1
ATOM 743 N N . VAL A 1 93 ? 14.277 -11.152 -15.384 1.00 78.94 93 VAL A N 1
ATOM 744 C CA . VAL A 1 93 ? 13.147 -10.450 -14.751 1.00 78.94 93 VAL A CA 1
ATOM 745 C C . VAL A 1 93 ? 12.856 -11.008 -13.362 1.00 78.94 93 VAL A C 1
ATOM 747 O O . VAL A 1 93 ? 12.660 -10.245 -12.419 1.00 78.94 93 VAL A O 1
ATOM 750 N N . ARG A 1 94 ? 12.855 -12.339 -13.216 1.00 82.44 94 ARG A N 1
ATOM 751 C CA . ARG A 1 94 ? 12.651 -12.988 -11.912 1.00 82.44 94 ARG A CA 1
ATOM 752 C C . ARG A 1 94 ? 13.733 -12.583 -10.914 1.00 82.44 94 ARG A C 1
ATOM 754 O O . ARG A 1 94 ? 13.420 -12.334 -9.755 1.00 82.44 94 ARG A O 1
ATOM 761 N N . GLN A 1 95 ? 14.981 -12.488 -11.366 1.00 82.56 95 GLN A N 1
ATOM 762 C CA . GLN A 1 95 ? 16.091 -12.055 -10.527 1.00 82.56 95 GLN A CA 1
ATOM 763 C C . GLN A 1 95 ? 15.999 -10.570 -10.156 1.00 82.56 95 GLN A C 1
ATOM 765 O O . GLN A 1 95 ? 16.278 -10.227 -9.012 1.00 82.56 95 GLN A O 1
ATOM 770 N N . SER A 1 96 ? 15.590 -9.699 -11.084 1.00 80.12 96 SER A N 1
ATOM 771 C CA . SER A 1 96 ? 15.450 -8.262 -10.821 1.00 80.12 96 SER A CA 1
ATOM 772 C C . SER A 1 96 ? 14.316 -7.943 -9.846 1.00 80.12 96 SER A C 1
ATOM 774 O O . SER A 1 96 ? 14.509 -7.133 -8.947 1.00 80.12 96 SER A O 1
ATOM 776 N N . VAL A 1 97 ? 13.145 -8.573 -10.001 1.00 81.38 97 VAL A N 1
ATOM 777 C CA . VAL A 1 97 ? 12.004 -8.371 -9.085 1.00 81.38 97 VAL A CA 1
ATOM 778 C C . VAL A 1 97 ? 12.249 -9.059 -7.739 1.00 81.38 97 VAL A C 1
ATOM 780 O O . VAL A 1 97 ? 11.875 -8.534 -6.691 1.00 81.38 97 VAL A O 1
ATOM 783 N N . GLY A 1 98 ? 12.892 -10.229 -7.765 1.00 79.56 98 GLY A N 1
ATOM 784 C CA . GLY A 1 98 ? 13.082 -11.078 -6.598 1.00 79.56 98 GLY A CA 1
ATOM 785 C C . GLY A 1 98 ? 11.792 -11.766 -6.136 1.00 79.56 98 GLY A C 1
ATOM 786 O O . GLY A 1 98 ? 10.712 -11.591 -6.699 1.00 79.56 98 GLY A O 1
ATOM 787 N N . SER A 1 99 ? 11.921 -12.582 -5.091 1.00 79.62 99 SER A N 1
ATOM 788 C CA . SER A 1 99 ? 10.803 -13.259 -4.411 1.00 79.62 99 SER A CA 1
ATOM 789 C C . SER A 1 99 ? 10.832 -13.057 -2.894 1.00 79.62 99 SER A C 1
ATOM 791 O O . SER A 1 99 ? 10.117 -13.721 -2.143 1.00 79.62 99 SER A O 1
ATOM 793 N N . THR A 1 100 ? 11.719 -12.181 -2.423 1.00 84.44 100 THR A N 1
ATOM 794 C CA . THR A 1 100 ? 11.932 -11.936 -1.001 1.00 84.44 100 THR A CA 1
ATOM 795 C C . THR A 1 100 ? 10.887 -10.941 -0.498 1.00 84.44 100 THR A C 1
ATOM 797 O O . THR A 1 100 ? 10.734 -9.877 -1.101 1.00 84.44 100 THR A O 1
ATOM 800 N N . PRO A 1 101 ? 10.188 -11.233 0.613 1.00 86.12 101 PRO A N 1
ATOM 801 C CA . PRO A 1 101 ? 9.307 -10.267 1.256 1.00 86.12 101 PRO A CA 1
ATOM 802 C C . PRO A 1 101 ? 10.032 -8.950 1.558 1.00 86.12 101 PRO A C 1
ATOM 804 O O . PRO A 1 101 ? 11.067 -8.949 2.224 1.00 86.12 101 PRO A O 1
ATOM 807 N N . CYS A 1 102 ? 9.463 -7.830 1.122 1.00 90.06 102 CYS A N 1
ATOM 808 C CA . CYS A 1 102 ? 10.003 -6.492 1.348 1.00 90.06 102 CYS A CA 1
ATOM 809 C C . CYS A 1 102 ? 9.122 -5.721 2.337 1.00 90.06 102 CYS A C 1
ATOM 811 O O . CYS A 1 102 ? 7.896 -5.762 2.229 1.00 90.06 102 CYS A O 1
ATOM 813 N N . LEU A 1 103 ? 9.731 -5.019 3.299 1.00 92.12 103 LEU A N 1
ATOM 814 C CA . LEU A 1 103 ? 9.017 -4.064 4.152 1.00 92.12 103 LEU A CA 1
ATOM 815 C C . LEU A 1 103 ? 8.809 -2.767 3.375 1.00 92.12 103 LEU A C 1
ATOM 817 O O . LEU A 1 103 ? 9.756 -2.000 3.211 1.00 92.12 103 LEU A O 1
ATOM 821 N N . LEU A 1 104 ? 7.580 -2.535 2.910 1.00 91.44 104 LEU A N 1
ATOM 822 C CA . LEU A 1 104 ? 7.266 -1.428 2.005 1.00 91.44 104 LEU A CA 1
ATOM 823 C C . LEU A 1 104 ? 7.665 -0.084 2.603 1.00 91.44 104 LEU A C 1
ATOM 825 O O . LEU A 1 104 ? 8.467 0.621 2.007 1.00 91.44 104 LEU A O 1
ATOM 829 N N . GLY A 1 105 ? 7.223 0.203 3.827 1.00 87.81 105 GLY A N 1
ATOM 830 C CA . GLY A 1 105 ? 7.517 1.475 4.487 1.00 87.81 105 GLY A CA 1
ATOM 831 C C . GLY A 1 105 ? 8.979 1.693 4.886 1.00 87.81 105 GLY A C 1
ATOM 832 O O . GLY A 1 105 ? 9.294 2.722 5.469 1.00 87.81 105 GLY A O 1
ATOM 833 N N . LYS A 1 106 ? 9.875 0.733 4.614 1.00 89.56 106 LYS A N 1
ATOM 834 C CA . LYS A 1 106 ? 11.332 0.916 4.729 1.00 89.56 106 LYS A CA 1
ATOM 835 C C . LYS A 1 106 ? 12.029 1.066 3.378 1.00 89.56 106 LYS A C 1
ATOM 837 O O . LYS A 1 106 ? 13.184 1.474 3.345 1.00 89.56 106 LYS A O 1
ATOM 842 N N . ALA A 1 107 ? 11.379 0.653 2.295 1.00 90.31 107 ALA A N 1
ATOM 843 C CA . ALA A 1 107 ? 11.975 0.588 0.966 1.00 90.31 107 ALA A CA 1
ATOM 844 C C . ALA A 1 107 ? 11.502 1.717 0.045 1.00 90.31 107 ALA A C 1
ATOM 846 O O . ALA A 1 107 ? 12.242 2.091 -0.865 1.00 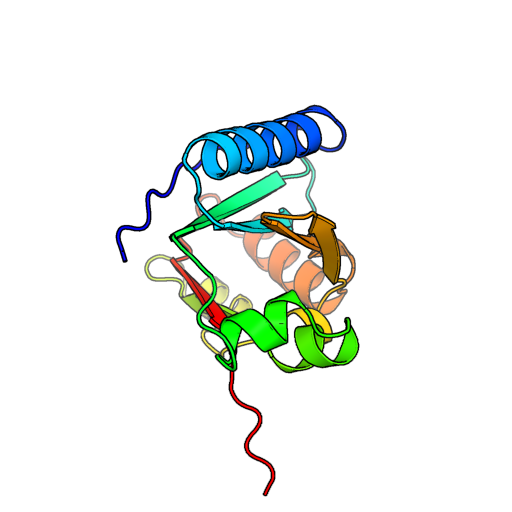90.31 107 ALA A O 1
ATOM 847 N N . VAL A 1 108 ? 10.281 2.205 0.266 1.00 93.19 108 VAL A N 1
ATOM 848 C CA . VAL A 1 108 ? 9.581 3.224 -0.520 1.00 93.19 108 VAL A CA 1
ATOM 849 C C . VAL A 1 108 ? 8.741 4.103 0.405 1.00 93.19 108 VAL A C 1
ATOM 851 O O . VAL A 1 108 ? 8.382 3.696 1.515 1.00 93.19 108 VAL A O 1
ATOM 854 N N . ASP A 1 109 ? 8.390 5.289 -0.073 1.00 93.56 109 ASP A N 1
ATOM 855 C CA . ASP A 1 109 ? 7.607 6.251 0.688 1.00 93.56 109 ASP A CA 1
ATOM 856 C C . ASP A 1 109 ? 6.159 5.765 0.734 1.00 93.56 109 ASP A C 1
ATOM 858 O O . ASP A 1 109 ? 5.546 5.436 -0.286 1.00 93.56 109 ASP A O 1
ATOM 862 N N . CYS A 1 110 ? 5.622 5.685 1.949 1.00 95.19 110 CYS A N 1
ATOM 863 C CA . CYS A 1 110 ? 4.248 5.280 2.199 1.00 95.19 110 CYS A CA 1
ATOM 864 C C . CYS A 1 110 ? 3.512 6.422 2.896 1.00 95.19 110 CYS A C 1
ATOM 866 O O . CYS A 1 110 ? 3.909 6.841 3.982 1.00 95.19 110 CYS A O 1
ATOM 868 N N . ASN A 1 111 ? 2.426 6.897 2.291 1.00 94.88 111 ASN A N 1
ATOM 869 C CA . ASN A 1 111 ? 1.543 7.891 2.886 1.00 94.88 111 ASN A CA 1
ATOM 870 C C . ASN A 1 111 ? 0.250 7.222 3.369 1.00 94.88 111 ASN A C 1
ATOM 872 O O . ASN A 1 111 ? -0.436 6.541 2.603 1.00 94.88 111 ASN A O 1
ATOM 876 N N . TYR A 1 112 ? -0.081 7.424 4.643 1.00 95.06 112 TYR A N 1
ATOM 877 C CA . TYR A 1 112 ? -1.201 6.762 5.306 1.00 95.06 112 TYR A CA 1
ATOM 878 C C . TYR A 1 112 ? -2.343 7.740 5.563 1.00 95.06 112 TYR A C 1
ATOM 880 O O . TYR A 1 112 ? -2.190 8.747 6.249 1.00 95.06 112 TYR A O 1
ATOM 888 N N . ILE A 1 113 ? -3.527 7.410 5.056 1.00 93.12 113 ILE A N 1
ATOM 889 C CA . ILE A 1 113 ? -4.731 8.222 5.210 1.00 93.12 113 ILE A CA 1
ATOM 890 C C . ILE A 1 113 ? -5.747 7.410 6.003 1.00 93.12 113 ILE A C 1
ATOM 892 O O . ILE A 1 113 ? -6.374 6.475 5.502 1.00 93.12 113 ILE A O 1
ATOM 896 N N . ARG A 1 114 ? -5.911 7.765 7.276 1.00 92.06 114 ARG A N 1
ATOM 897 C CA . ARG A 1 114 ? -6.852 7.116 8.191 1.00 92.06 114 ARG A CA 1
ATOM 898 C C . ARG A 1 114 ? -8.147 7.930 8.271 1.00 92.06 114 ARG A C 1
ATOM 900 O O . ARG A 1 114 ? -8.156 9.020 8.831 1.00 92.06 114 ARG A O 1
ATOM 907 N N . GLY A 1 115 ? -9.249 7.386 7.753 1.00 89.81 115 GLY A N 1
ATOM 908 C CA . GLY A 1 115 ? -10.611 7.928 7.927 1.00 89.81 115 GLY A CA 1
ATOM 909 C C . GLY A 1 115 ? -11.483 6.969 8.743 1.00 89.81 115 GLY A C 1
ATOM 910 O O . GLY A 1 115 ? -11.095 5.821 8.875 1.00 89.81 115 GLY A O 1
ATOM 911 N N . PRO A 1 116 ? -12.662 7.336 9.279 1.00 88.62 116 PRO A N 1
ATOM 912 C CA . PRO A 1 116 ? -13.371 6.548 10.304 1.00 88.62 116 PRO A CA 1
ATOM 913 C C . PRO A 1 116 ? -13.511 5.036 10.043 1.00 88.62 116 PRO A C 1
ATOM 915 O O . PRO A 1 116 ? -13.256 4.224 10.937 1.00 88.62 116 PRO A O 1
ATOM 918 N N . LYS A 1 117 ? -13.851 4.647 8.809 1.00 90.81 117 LYS A N 1
ATOM 919 C CA . LYS A 1 117 ? -14.079 3.252 8.392 1.00 90.81 117 LYS A CA 1
ATOM 920 C C . LYS A 1 117 ? -13.076 2.743 7.352 1.00 90.81 117 LYS A C 1
ATOM 922 O O . LYS A 1 117 ? -13.320 1.713 6.727 1.00 90.81 117 LYS A O 1
ATOM 927 N N . TYR A 1 118 ? -11.954 3.435 7.157 1.00 92.19 118 TYR A N 1
ATOM 928 C CA . TYR A 1 118 ? -10.933 2.959 6.233 1.00 92.19 118 TYR A CA 1
ATOM 929 C C . TYR A 1 118 ? -9.513 3.403 6.586 1.00 92.19 118 TYR A C 1
ATOM 931 O O . TYR A 1 118 ? -9.297 4.387 7.295 1.00 92.19 118 TYR A O 1
ATOM 939 N N . LEU A 1 119 ? -8.546 2.666 6.053 1.00 94.56 119 LEU A N 1
ATOM 940 C CA . LEU A 1 119 ? -7.153 3.071 5.948 1.00 94.56 119 LEU A CA 1
ATOM 941 C C . LEU A 1 119 ? -6.754 2.989 4.475 1.00 94.56 119 LEU A C 1
ATOM 943 O O . LEU A 1 119 ? -6.861 1.924 3.870 1.00 94.56 119 LEU A O 1
ATOM 947 N N . GLU A 1 120 ? -6.290 4.093 3.914 1.00 94.12 120 GLU A N 1
ATOM 948 C CA . GLU A 1 120 ? -5.678 4.142 2.589 1.00 94.12 120 GLU A CA 1
ATOM 949 C C . GLU A 1 120 ? -4.160 4.275 2.728 1.00 94.12 120 GLU A C 1
ATOM 951 O O . GLU A 1 120 ? -3.663 4.996 3.593 1.00 94.12 120 GLU A O 1
ATOM 956 N N . ILE A 1 121 ? -3.438 3.514 1.911 1.00 95.06 121 ILE A N 1
ATOM 957 C CA . ILE A 1 121 ? -1.982 3.428 1.896 1.00 95.06 121 ILE A CA 1
ATOM 958 C C . ILE A 1 121 ? -1.528 3.731 0.474 1.00 95.06 121 ILE A C 1
ATOM 960 O O . ILE A 1 121 ? -1.632 2.883 -0.414 1.00 95.06 121 ILE A O 1
ATOM 964 N N . ASP A 1 122 ? -1.036 4.944 0.269 1.00 93.44 122 ASP A N 1
ATOM 965 C CA . ASP A 1 122 ? -0.384 5.363 -0.965 1.00 93.44 122 ASP A CA 1
ATOM 966 C C . ASP A 1 122 ? 1.080 4.917 -0.905 1.00 93.44 122 ASP A C 1
ATOM 968 O O . ASP A 1 122 ? 1.815 5.343 -0.019 1.00 93.44 122 ASP A O 1
ATOM 972 N N . VAL A 1 123 ? 1.502 4.056 -1.828 1.00 93.25 123 VAL A N 1
ATOM 973 C CA . VAL A 1 123 ? 2.872 3.536 -1.909 1.00 93.25 123 VAL A CA 1
ATOM 974 C C . VAL A 1 123 ? 3.518 4.089 -3.170 1.00 93.25 123 VAL A C 1
ATOM 976 O O . VAL A 1 123 ? 3.143 3.695 -4.277 1.00 93.25 123 VAL A O 1
ATOM 979 N N . ASP A 1 124 ? 4.482 4.990 -3.008 1.00 91.38 124 ASP A N 1
ATOM 980 C CA . ASP A 1 124 ? 5.199 5.601 -4.125 1.00 91.38 124 ASP A CA 1
ATOM 981 C C . ASP A 1 124 ? 6.457 4.798 -4.465 1.00 91.38 124 ASP A C 1
ATOM 983 O O . ASP A 1 124 ? 7.514 4.956 -3.855 1.00 91.38 124 ASP A O 1
ATOM 987 N N . ILE A 1 125 ? 6.361 3.929 -5.474 1.00 88.50 125 ILE A N 1
ATOM 988 C CA . ILE A 1 125 ? 7.512 3.146 -5.943 1.00 88.50 125 ILE A CA 1
ATOM 989 C C . ILE A 1 125 ? 8.614 4.058 -6.503 1.00 88.50 125 ILE A C 1
ATOM 991 O O . ILE A 1 125 ? 9.794 3.705 -6.450 1.00 88.50 125 ILE A O 1
ATOM 995 N N . GLY A 1 126 ? 8.247 5.237 -7.009 1.00 86.62 126 GLY A N 1
ATOM 996 C CA . GLY A 1 126 ? 9.176 6.201 -7.582 1.00 86.62 126 GLY A CA 1
ATOM 997 C C . GLY A 1 126 ? 10.067 6.903 -6.571 1.00 86.62 126 GLY A C 1
ATOM 998 O O . GLY A 1 126 ? 11.101 7.429 -6.984 1.00 86.62 126 GLY A O 1
ATOM 999 N N . SER A 1 127 ? 9.759 6.850 -5.274 1.00 90.00 127 SER A N 1
ATOM 1000 C CA . SER A 1 127 ? 10.623 7.448 -4.251 1.00 90.00 127 SER A CA 1
ATOM 1001 C C . SER A 1 127 ? 11.935 6.674 -4.046 1.00 90.00 127 SER A C 1
ATOM 1003 O O . SER A 1 127 ? 12.912 7.211 -3.524 1.00 90.00 127 SER A O 1
ATOM 1005 N N . SER A 1 128 ? 12.001 5.416 -4.502 1.00 89.88 128 SER A N 1
ATOM 1006 C CA . SER A 1 128 ? 13.154 4.537 -4.307 1.00 89.88 128 SER A CA 1
ATOM 1007 C C . SER A 1 128 ? 14.008 4.410 -5.562 1.00 89.88 128 SER A C 1
ATOM 1009 O O . SER A 1 128 ? 13.574 3.906 -6.599 1.00 89.88 128 SER A O 1
ATOM 1011 N N . THR A 1 129 ? 15.281 4.791 -5.464 1.00 86.62 129 THR A N 1
ATOM 1012 C CA . THR A 1 129 ? 16.258 4.604 -6.551 1.00 86.62 129 THR A CA 1
ATOM 1013 C C . THR A 1 129 ? 16.450 3.128 -6.903 1.00 86.62 129 THR A C 1
ATOM 1015 O O . THR A 1 129 ? 16.574 2.788 -8.079 1.00 86.62 129 THR A O 1
ATOM 1018 N N . VAL A 1 130 ? 16.405 2.239 -5.906 1.00 86.12 130 VAL A N 1
ATOM 1019 C CA . VAL A 1 130 ? 16.497 0.787 -6.107 1.00 86.12 130 VAL A CA 1
ATOM 1020 C C . VAL A 1 130 ? 15.273 0.270 -6.858 1.00 86.12 130 VAL A C 1
ATOM 1022 O O . VAL A 1 130 ? 15.426 -0.443 -7.851 1.00 86.12 130 VAL A O 1
ATOM 1025 N N . ALA A 1 131 ? 14.065 0.652 -6.434 1.00 84.25 131 ALA A N 1
ATOM 1026 C CA . ALA A 1 131 ? 12.842 0.194 -7.090 1.00 84.25 131 ALA A CA 1
ATOM 1027 C C . ALA A 1 131 ? 12.723 0.733 -8.526 1.00 84.25 131 ALA A C 1
ATOM 1029 O O . ALA A 1 131 ? 12.370 -0.019 -9.434 1.00 84.25 131 ALA A O 1
ATOM 1030 N N . ASN A 1 132 ? 13.117 1.989 -8.758 1.00 85.00 132 ASN A N 1
ATOM 1031 C CA . ASN A 1 132 ? 13.231 2.562 -10.099 1.00 85.00 132 ASN A CA 1
ATOM 1032 C C . ASN A 1 132 ? 14.238 1.807 -10.975 1.00 85.00 132 ASN A C 1
ATOM 1034 O O . ASN A 1 132 ? 13.961 1.550 -12.145 1.00 85.00 132 ASN A O 1
ATOM 1038 N N . GLY A 1 133 ? 15.390 1.415 -10.421 1.00 84.31 133 GLY A N 1
ATOM 1039 C CA . GLY A 1 133 ? 16.383 0.611 -11.134 1.00 84.31 133 GLY A CA 1
ATOM 1040 C C . GLY A 1 133 ? 15.822 -0.742 -11.578 1.00 84.31 133 GLY A C 1
ATOM 1041 O O . GLY A 1 133 ? 15.961 -1.120 -12.741 1.00 84.31 133 GLY A O 1
ATOM 1042 N N . VAL A 1 134 ? 15.120 -1.441 -10.680 1.00 83.12 134 VAL A N 1
ATOM 1043 C CA . VAL A 1 134 ? 14.425 -2.697 -11.008 1.00 83.12 134 VAL A CA 1
ATOM 1044 C C . VAL A 1 134 ? 13.378 -2.469 -12.096 1.00 83.12 134 VAL A C 1
ATOM 1046 O O . VAL A 1 134 ? 13.338 -3.215 -13.072 1.00 83.12 134 VAL A O 1
ATOM 1049 N N . LEU A 1 135 ? 12.562 -1.423 -11.969 1.00 81.38 135 LEU A N 1
ATOM 1050 C CA . LEU A 1 135 ? 11.522 -1.118 -12.943 1.00 81.38 135 LEU A CA 1
ATOM 1051 C C . LEU A 1 135 ? 12.100 -0.783 -14.324 1.00 81.38 135 LEU A C 1
ATOM 1053 O O . LEU A 1 135 ? 11.584 -1.271 -15.323 1.00 81.38 135 LEU A O 1
ATOM 1057 N N . GLY A 1 136 ? 13.193 -0.020 -14.391 1.00 81.62 136 GLY A N 1
ATOM 1058 C CA . GLY A 1 136 ? 13.883 0.301 -15.641 1.00 81.62 136 GLY A CA 1
ATOM 1059 C C . GLY A 1 136 ? 14.438 -0.939 -16.345 1.00 81.62 136 GLY A C 1
ATOM 1060 O O . GLY A 1 136 ? 14.269 -1.085 -17.554 1.00 81.62 136 GLY A O 1
ATOM 1061 N N . LEU A 1 137 ? 15.030 -1.873 -15.592 1.00 79.81 137 LEU A N 1
ATOM 1062 C CA . LEU A 1 137 ? 15.505 -3.152 -16.134 1.00 79.81 137 LEU A CA 1
ATOM 1063 C C . LEU A 1 137 ? 14.358 -4.000 -16.682 1.00 79.81 137 LEU A C 1
ATOM 1065 O O . LEU A 1 137 ? 14.471 -4.589 -17.754 1.00 79.81 137 LEU A O 1
ATOM 1069 N N . VAL A 1 138 ? 13.250 -4.059 -15.947 1.00 76.06 138 VAL A N 1
ATOM 1070 C CA . VAL A 1 138 ? 12.083 -4.841 -16.345 1.00 76.06 138 VAL A CA 1
ATOM 1071 C C . VAL A 1 138 ? 11.436 -4.207 -17.581 1.00 76.06 138 VAL A C 1
ATOM 1073 O O . VAL A 1 138 ? 11.369 -4.842 -18.628 1.00 76.06 138 VAL A O 1
ATOM 1076 N N . CYS A 1 139 ? 11.053 -2.933 -17.527 1.00 73.88 139 CYS A N 1
ATOM 1077 C CA . CYS A 1 139 ? 10.404 -2.239 -18.641 1.00 73.88 139 CYS A CA 1
ATOM 1078 C C . CYS A 1 139 ? 11.290 -2.115 -19.892 1.00 73.88 139 CYS A C 1
ATOM 1080 O O . CYS A 1 139 ? 10.766 -2.094 -21.001 1.00 73.88 139 CYS A O 1
ATOM 1082 N N . GLY A 1 140 ? 12.617 -2.052 -19.740 1.00 72.19 140 GLY A N 1
ATOM 1083 C CA . GLY A 1 140 ? 13.546 -1.958 -20.869 1.00 72.19 140 GLY A CA 1
ATOM 1084 C C . GLY A 1 140 ? 13.719 -3.259 -21.659 1.00 72.19 140 GLY A C 1
ATOM 1085 O O . GLY A 1 140 ? 14.163 -3.218 -22.804 1.00 72.19 140 GLY A O 1
ATOM 1086 N N . VAL A 1 141 ? 13.383 -4.412 -21.069 1.00 68.75 141 VAL A N 1
ATOM 1087 C CA . VAL A 1 141 ? 13.670 -5.734 -21.655 1.00 68.75 141 VAL A CA 1
ATOM 1088 C C . VAL A 1 141 ? 12.402 -6.488 -22.060 1.00 68.75 141 VAL A C 1
ATOM 1090 O O . VAL A 1 141 ? 12.466 -7.347 -22.940 1.00 68.75 141 VAL A O 1
ATOM 1093 N N . ILE A 1 142 ? 11.248 -6.203 -21.446 1.00 66.75 142 ILE A N 1
ATOM 1094 C CA . ILE A 1 142 ? 10.040 -7.013 -21.644 1.00 66.75 142 ILE A CA 1
ATOM 1095 C C . ILE A 1 142 ? 8.810 -6.230 -22.094 1.00 66.75 142 ILE A C 1
ATOM 1097 O O . ILE A 1 142 ? 8.540 -5.118 -21.660 1.00 66.75 142 ILE A O 1
ATOM 1101 N N . THR A 1 143 ? 7.997 -6.893 -22.916 1.00 68.06 143 THR A N 1
ATOM 1102 C CA . THR A 1 143 ? 6.681 -6.417 -23.364 1.00 68.06 143 THR A CA 1
ATOM 1103 C C . THR A 1 143 ? 5.532 -6.934 -22.496 1.00 68.06 143 THR A C 1
ATOM 1105 O O . THR A 1 143 ? 4.404 -6.462 -22.611 1.00 68.06 143 THR A O 1
ATOM 1108 N N . THR A 1 144 ? 5.764 -7.936 -21.638 1.00 68.00 144 THR A N 1
ATOM 1109 C CA . THR A 1 144 ? 4.730 -8.515 -20.766 1.00 68.00 144 THR A CA 1
ATOM 1110 C C . THR A 1 144 ? 5.321 -8.977 -19.440 1.00 68.00 144 THR A C 1
ATOM 1112 O O . THR A 1 144 ? 6.237 -9.799 -19.415 1.00 68.00 144 THR A O 1
ATOM 1115 N N . LEU A 1 145 ? 4.752 -8.481 -18.338 1.00 72.62 145 LEU A N 1
ATOM 1116 C CA . LEU A 1 145 ? 5.099 -8.857 -16.970 1.00 72.62 145 LEU A CA 1
ATOM 1117 C C . LEU A 1 145 ? 3.884 -9.475 -16.276 1.00 72.62 145 LEU A C 1
ATOM 1119 O O . LEU A 1 145 ? 2.799 -8.893 -16.280 1.00 72.62 145 LEU A O 1
ATOM 1123 N N . VAL A 1 146 ? 4.074 -10.629 -15.637 1.00 79.81 146 VAL A N 1
ATOM 1124 C CA . VAL A 1 146 ? 3.075 -11.217 -14.738 1.00 79.81 146 VAL A CA 1
ATOM 1125 C C . VAL A 1 146 ? 3.678 -11.274 -13.344 1.00 79.81 146 VAL A C 1
ATOM 1127 O O . VAL A 1 146 ? 4.675 -11.965 -13.142 1.00 79.81 146 VAL A O 1
ATOM 1130 N N . VAL A 1 147 ? 3.070 -10.552 -12.401 1.00 80.12 147 VAL A N 1
ATOM 1131 C CA . VAL A 1 147 ? 3.473 -10.538 -10.990 1.00 80.12 147 VAL A CA 1
ATOM 1132 C C . VAL A 1 147 ? 2.277 -10.903 -10.124 1.00 80.12 147 VAL A C 1
ATOM 1134 O O . VAL A 1 147 ? 1.231 -10.258 -10.209 1.00 80.12 147 VAL A O 1
ATOM 1137 N N . ASP A 1 148 ? 2.464 -11.899 -9.269 1.00 85.88 148 ASP A N 1
ATOM 1138 C CA . ASP A 1 148 ? 1.580 -12.195 -8.152 1.00 85.88 148 ASP A CA 1
ATOM 1139 C C . ASP A 1 148 ? 2.042 -11.380 -6.941 1.00 85.88 148 ASP A C 1
ATOM 1141 O O . ASP A 1 148 ? 3.235 -11.320 -6.639 1.00 85.88 148 ASP A O 1
ATOM 1145 N N . MET A 1 149 ? 1.104 -10.739 -6.247 1.00 88.56 149 MET A N 1
ATOM 1146 C CA . MET A 1 149 ? 1.396 -9.860 -5.115 1.00 88.56 149 MET A CA 1
ATOM 1147 C C . MET A 1 149 ? 0.559 -10.248 -3.901 1.00 88.56 149 MET A C 1
ATOM 1149 O O . MET A 1 149 ? -0.655 -10.427 -4.007 1.00 88.56 149 MET A O 1
ATOM 1153 N N . ALA A 1 150 ? 1.206 -10.319 -2.739 1.00 91.06 150 ALA A N 1
ATOM 1154 C CA . ALA A 1 150 ? 0.545 -10.483 -1.451 1.00 91.06 150 ALA A CA 1
ATOM 1155 C C . ALA A 1 150 ? 0.975 -9.389 -0.468 1.00 91.06 150 ALA A C 1
ATOM 1157 O O . ALA A 1 150 ? 2.159 -9.063 -0.368 1.00 91.06 150 ALA A O 1
ATOM 1158 N N . PHE A 1 151 ? 0.010 -8.864 0.288 1.00 93.31 151 PHE A N 1
ATOM 1159 C CA . PHE A 1 151 ? 0.232 -7.871 1.338 1.00 93.31 151 PHE A CA 1
ATOM 1160 C C . PHE A 1 151 ? 0.032 -8.495 2.711 1.00 93.31 151 PHE A C 1
ATOM 1162 O O . PHE A 1 151 ? -0.928 -9.235 2.929 1.00 93.31 151 PHE A O 1
ATOM 1169 N N . LEU A 1 152 ? 0.940 -8.200 3.637 1.00 93.31 152 LEU A N 1
ATOM 1170 C CA . LEU A 1 152 ? 0.908 -8.757 4.982 1.00 93.31 152 LEU A CA 1
ATOM 1171 C C . LEU A 1 152 ? 1.236 -7.687 6.016 1.00 93.31 152 LEU A C 1
ATOM 1173 O O . LEU A 1 152 ? 2.088 -6.833 5.793 1.00 93.31 152 LEU A O 1
ATOM 1177 N N . VAL A 1 153 ? 0.607 -7.792 7.182 1.00 93.62 153 VAL A N 1
ATOM 1178 C CA . VAL A 1 153 ? 1.013 -7.059 8.383 1.00 93.62 153 VAL A CA 1
ATOM 1179 C C . VAL A 1 153 ? 1.774 -8.040 9.263 1.00 93.62 153 VAL A C 1
ATOM 1181 O O . VAL A 1 153 ? 1.183 -8.976 9.801 1.00 93.62 153 VAL A O 1
ATOM 1184 N N . GLN A 1 154 ? 3.092 -7.874 9.377 1.00 90.81 154 GLN A N 1
ATOM 1185 C CA . GLN A 1 154 ? 3.898 -8.763 10.210 1.00 90.81 154 GLN A CA 1
ATOM 1186 C C . GLN A 1 154 ? 3.786 -8.424 11.699 1.00 90.81 154 GLN A C 1
ATOM 1188 O O . GLN A 1 154 ? 3.612 -7.270 12.098 1.00 90.81 154 GLN A O 1
ATOM 1193 N N . VAL A 1 155 ? 3.962 -9.445 12.534 1.00 85.50 155 VAL A N 1
ATOM 1194 C CA . VAL A 1 155 ? 4.261 -9.264 13.954 1.00 85.50 155 VAL A CA 1
ATOM 1195 C C . VAL A 1 155 ? 5.752 -8.947 14.076 1.00 85.50 155 VAL A C 1
ATOM 1197 O O . VAL A 1 155 ? 6.578 -9.626 13.472 1.00 85.50 155 VAL A O 1
ATOM 1200 N N . CYS A 1 156 ? 6.108 -7.921 14.850 1.00 67.62 156 CYS A N 1
ATOM 1201 C CA . CYS A 1 156 ? 7.495 -7.734 15.269 1.00 67.62 156 CYS A CA 1
ATOM 1202 C C . CYS A 1 156 ? 7.774 -8.754 16.375 1.00 67.62 156 CYS A C 1
ATOM 1204 O O . CYS A 1 156 ? 7.233 -8.612 17.472 1.00 67.62 156 CYS A O 1
ATOM 1206 N N . SER A 1 157 ? 8.581 -9.776 16.096 1.00 52.84 157 SER A N 1
ATOM 1207 C CA . SER A 1 157 ? 9.204 -10.547 17.169 1.00 52.84 157 SER A CA 1
ATOM 1208 C C . SER A 1 157 ? 10.215 -9.634 17.852 1.00 52.84 157 SER A C 1
ATOM 1210 O O . SER A 1 157 ? 11.234 -9.294 17.258 1.00 52.84 157 SER A O 1
ATOM 1212 N N . LEU A 1 158 ? 9.894 -9.186 19.064 1.00 43.88 158 LEU A N 1
ATOM 1213 C CA . LEU A 1 158 ? 10.903 -8.684 19.985 1.00 43.88 158 LEU A CA 1
ATOM 1214 C C . LEU A 1 158 ? 11.664 -9.916 20.486 1.00 43.88 158 LEU A C 1
ATOM 1216 O O . LEU A 1 158 ? 11.133 -10.671 21.299 1.00 43.88 158 LEU A O 1
ATOM 1220 N N . TYR A 1 159 ? 12.853 -10.137 19.935 1.00 39.25 159 TYR A N 1
ATOM 1221 C CA . TYR A 1 159 ? 13.923 -10.894 20.578 1.00 39.25 159 TYR A CA 1
ATOM 1222 C C . TYR A 1 159 ? 15.133 -9.973 20.654 1.00 39.25 159 TYR A C 1
ATOM 1224 O O . TYR A 1 159 ? 15.407 -9.312 19.625 1.00 39.25 159 TYR A O 1
#

Organism: Vitis vinifera (NCBI:txid29760)

InterPro domains:
  IPR009769 Protein ENHANCED DISEASE RESISTANCE 2, C-terminal [PF07059] (25-154)
  IPR045096 Protein ENHANCED DISEASE RESISTANCE 2-like [PTHR12136] (25-154)

Foldseek 3Di:
DDFPDPWDKDQDDDDPVVVVVVVVCVVCVVVQKAKEKEWEWDDDVGIIITIGIDIDNDDDPPDLVVCLLPDDLVLVLVFKKKAKAFPDDDPQLCVLVDGDIDSQSVAFPWDWDHDPRYIYIYTYLPRHPSSVVSVCSDVVPDPDTDMDMDIGGDDDPDD

pLDDT: mean 80.25, std 17.29, range [20.36, 96.0]

Secondary structure (DSSP, 8-state):
---------BS--SSHHHHHHHHHHHHHHHTT-EEEEEEEEE-SSS-EEEEEEEEES-PPTT-HHHHHHHS-HHHHHTTEEEEEEEEES-HHHHHHH-SS-EEHHHHSEEEEEEETTEEEEEEEGGG-HHHHHHHHHHHHH-S--EEEEEEEE------